Protein AF-A0A5J4QBT3-F1 (afdb_monomer)

Structure (mmCIF, N/CA/C/O backbone):
data_AF-A0A5J4QBT3-F1
#
_entry.id   AF-A0A5J4QBT3-F1
#
loop_
_atom_site.group_PDB
_atom_site.id
_atom_site.type_symbol
_atom_site.label_atom_id
_atom_site.label_alt_id
_atom_site.label_comp_id
_atom_site.label_asym_id
_atom_site.label_entity_id
_atom_site.label_seq_id
_atom_site.pdbx_PDB_ins_code
_atom_site.Cartn_x
_atom_site.Cartn_y
_atom_site.Cartn_z
_atom_site.occupancy
_atom_site.B_iso_or_equiv
_atom_site.auth_seq_id
_atom_site.auth_comp_id
_atom_site.auth_asym_id
_atom_site.auth_atom_id
_atom_site.pdbx_PDB_model_num
ATOM 1 N N . THR A 1 1 ? 3.984 -3.595 5.301 1.00 60.81 1 THR A N 1
ATOM 2 C CA . THR A 1 1 ? 2.558 -3.996 5.267 1.00 60.81 1 THR A CA 1
ATOM 3 C C . THR A 1 1 ? 1.685 -2.791 5.570 1.00 60.81 1 THR A C 1
ATOM 5 O O . THR A 1 1 ? 2.096 -1.963 6.377 1.00 60.81 1 THR A O 1
ATOM 8 N N . LEU A 1 2 ? 0.516 -2.669 4.929 1.00 65.44 2 LEU A N 1
ATOM 9 C CA . LEU A 1 2 ? -0.392 -1.511 5.066 1.00 65.44 2 LEU A CA 1
ATOM 10 C C . LEU A 1 2 ? -1.243 -1.541 6.354 1.00 65.44 2 LEU A C 1
ATOM 12 O O . LEU A 1 2 ? -1.778 -0.518 6.774 1.00 65.44 2 LEU A O 1
ATOM 16 N N . ALA A 1 3 ? -1.312 -2.698 7.013 1.00 70.75 3 ALA A N 1
ATOM 17 C CA . ALA A 1 3 ? -2.003 -2.917 8.278 1.00 70.75 3 ALA A CA 1
ATOM 18 C C . ALA A 1 3 ? -1.089 -3.609 9.306 1.00 70.75 3 ALA A C 1
ATOM 20 O O . ALA A 1 3 ? -0.011 -4.125 8.966 1.00 70.75 3 ALA A O 1
ATOM 21 N N . ASN A 1 4 ? -1.476 -3.556 10.580 1.00 76.12 4 ASN A N 1
ATOM 22 C CA . ASN A 1 4 ? -0.876 -4.358 11.643 1.00 76.12 4 ASN A CA 1
ATOM 23 C C . ASN A 1 4 ? -1.385 -5.813 11.595 1.00 76.12 4 ASN A C 1
ATOM 25 O O . ASN A 1 4 ? -2.171 -6.191 10.731 1.00 76.12 4 ASN A O 1
ATOM 29 N N . ASP A 1 5 ? -0.890 -6.624 12.520 1.00 79.88 5 ASP A N 1
ATOM 30 C CA . ASP A 1 5 ? -1.255 -8.029 12.737 1.00 79.88 5 ASP A CA 1
ATOM 31 C C . ASP A 1 5 ? -2.745 -8.261 13.044 1.00 79.88 5 ASP A C 1
ATOM 33 O O . ASP A 1 5 ? -3.255 -9.352 12.819 1.00 79.88 5 ASP A O 1
ATOM 37 N N . THR A 1 6 ? -3.453 -7.230 13.504 1.00 75.81 6 THR A N 1
ATOM 38 C CA . THR A 1 6 ? -4.904 -7.250 13.757 1.00 75.81 6 THR A CA 1
ATOM 39 C C . THR A 1 6 ? -5.731 -6.682 12.599 1.00 75.81 6 THR A C 1
ATOM 41 O O . THR A 1 6 ? -6.926 -6.448 12.754 1.00 75.81 6 THR A O 1
ATOM 44 N N . GLY A 1 7 ? -5.114 -6.415 11.442 1.00 68.75 7 GLY A N 1
ATOM 45 C CA . GLY A 1 7 ? -5.801 -5.886 10.259 1.00 68.75 7 GLY A CA 1
ATOM 46 C C . GLY A 1 7 ? -6.130 -4.388 10.322 1.00 68.75 7 GLY A C 1
ATOM 47 O O . GLY A 1 7 ? -6.671 -3.836 9.363 1.00 68.75 7 GLY A O 1
ATOM 48 N N . ARG A 1 8 ? -5.755 -3.680 11.398 1.00 73.12 8 ARG A N 1
ATOM 49 C CA . ARG A 1 8 ? -5.911 -2.221 11.482 1.00 73.12 8 ARG A CA 1
ATOM 50 C C . ARG A 1 8 ? -4.893 -1.524 10.595 1.00 73.12 8 ARG A C 1
ATOM 52 O O . ARG A 1 8 ? -3.690 -1.778 10.681 1.00 73.12 8 ARG A O 1
ATOM 59 N N . TRP A 1 9 ? -5.378 -0.599 9.777 1.00 75.12 9 TRP A N 1
ATOM 60 C CA . TRP A 1 9 ? -4.545 0.183 8.872 1.00 75.12 9 TRP A CA 1
ATOM 61 C C . TRP A 1 9 ? -3.526 1.025 9.646 1.00 75.12 9 TRP A C 1
ATOM 63 O O . TRP A 1 9 ? -3.859 1.680 10.632 1.00 75.12 9 TRP A O 1
ATOM 73 N N . LYS A 1 10 ? -2.271 1.022 9.181 1.00 74.38 10 LYS A N 1
ATOM 74 C CA . LYS A 1 10 ? -1.163 1.798 9.772 1.00 74.38 10 LYS A CA 1
ATOM 75 C C . LYS A 1 10 ? -1.131 3.260 9.303 1.00 74.38 10 LYS A C 1
ATOM 77 O O . LYS A 1 10 ? -0.235 4.004 9.698 1.00 74.38 10 LYS A O 1
ATOM 82 N N . GLY A 1 11 ? -2.068 3.653 8.438 1.00 71.25 11 GLY A N 1
ATOM 83 C CA . GLY A 1 11 ? -2.081 4.964 7.801 1.00 71.25 11 GLY A CA 1
ATOM 84 C C . GLY A 1 11 ? -2.305 6.117 8.775 1.00 71.25 11 GLY A C 1
ATOM 85 O O . GLY A 1 11 ? -2.895 5.951 9.840 1.00 71.25 11 GLY A O 1
ATOM 86 N N . LYS A 1 12 ? -1.836 7.305 8.395 1.00 71.50 12 LYS A N 1
ATOM 87 C CA . LYS A 1 12 ? -2.059 8.560 9.128 1.00 71.50 12 LYS A CA 1
ATOM 88 C C . LYS A 1 12 ? -2.719 9.569 8.198 1.00 71.50 12 LYS A C 1
ATOM 90 O O . LYS A 1 12 ? -2.358 9.641 7.027 1.00 71.50 12 LYS A O 1
ATOM 95 N N . GLY A 1 13 ? -3.640 10.3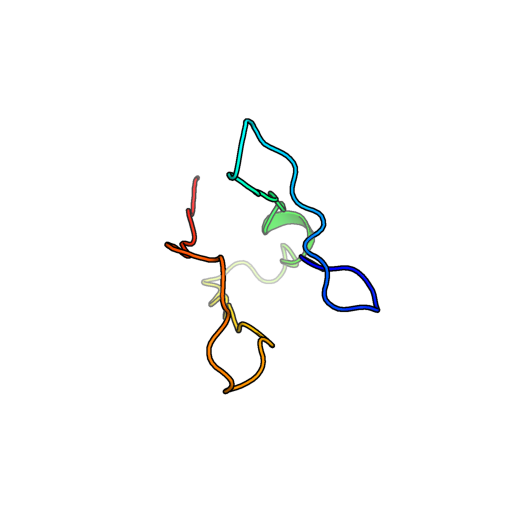71 8.711 1.00 71.12 13 GLY A N 1
ATOM 96 C CA . GLY A 1 13 ? -4.262 11.452 7.955 1.00 71.12 13 GLY A CA 1
ATOM 97 C C . GLY A 1 13 ? -5.204 12.277 8.820 1.00 71.12 13 GLY A C 1
ATOM 98 O O . GLY A 1 13 ? -5.246 12.117 10.040 1.00 71.12 13 GLY A O 1
ATOM 99 N N . LEU A 1 14 ? -5.890 13.224 8.185 1.00 76.44 14 LEU A N 1
ATOM 100 C CA . LEU A 1 14 ? -6.741 14.203 8.852 1.00 76.44 14 LEU A CA 1
ATOM 101 C C . LEU A 1 14 ? -8.202 13.741 8.782 1.00 76.44 14 LEU A C 1
ATOM 103 O O . LEU A 1 14 ? -8.700 13.401 7.709 1.00 76.44 14 LEU A O 1
ATOM 107 N N . GLY A 1 15 ? -8.884 13.712 9.928 1.00 79.88 15 GLY A N 1
ATOM 108 C CA . GLY A 1 15 ? -10.249 13.192 10.022 1.00 79.88 15 GLY A CA 1
ATOM 109 C C . GLY A 1 15 ? -10.314 11.682 9.766 1.00 79.88 15 GLY A C 1
ATOM 110 O O . GLY A 1 15 ? -9.600 10.916 10.404 1.00 79.88 15 GLY A O 1
ATOM 111 N N . GLY A 1 16 ? -11.183 11.262 8.843 1.00 76.31 16 GLY A N 1
ATOM 112 C CA . GLY A 1 16 ? -11.379 9.854 8.467 1.00 76.31 16 GLY A CA 1
ATOM 113 C C . GLY A 1 16 ? -10.441 9.339 7.369 1.00 76.31 16 GLY A C 1
ATOM 114 O O . GLY A 1 16 ? -10.626 8.218 6.902 1.00 76.31 16 GLY A O 1
ATOM 115 N N . LEU A 1 17 ? -9.468 10.139 6.919 1.00 82.31 17 LEU A N 1
ATOM 116 C CA . LEU A 1 17 ? -8.535 9.732 5.871 1.00 82.31 17 LEU A CA 1
ATOM 117 C C . LEU A 1 17 ? -7.346 8.974 6.468 1.00 82.31 17 LEU A C 1
ATOM 119 O O . LEU A 1 17 ? -6.597 9.516 7.280 1.00 82.31 17 LEU A O 1
ATOM 123 N N . PHE A 1 18 ? -7.115 7.755 5.987 1.00 79.00 18 PHE A N 1
ATOM 124 C CA . PHE A 1 18 ? -5.958 6.942 6.350 1.00 79.00 18 PHE A CA 1
ATOM 125 C C . PHE A 1 18 ? -5.140 6.634 5.098 1.00 79.00 18 PHE A C 1
ATOM 127 O O . PHE A 1 18 ? -5.612 5.945 4.199 1.00 79.00 18 PHE A O 1
ATOM 134 N N . GLN A 1 19 ? -3.900 7.123 5.045 1.00 82.44 19 GLN A N 1
ATOM 135 C CA . GLN A 1 19 ? -2.990 6.894 3.918 1.00 82.44 19 GLN A CA 1
ATOM 136 C C . GLN A 1 19 ? -1.639 6.355 4.389 1.00 82.44 19 GLN A C 1
ATOM 138 O O . GLN A 1 19 ? -1.160 6.696 5.473 1.00 82.44 19 GLN A O 1
ATOM 143 N N . THR A 1 20 ? -1.030 5.506 3.565 1.00 80.00 20 THR A N 1
ATOM 144 C CA . THR A 1 20 ? 0.330 4.987 3.752 1.00 80.00 20 THR A CA 1
ATOM 145 C C . THR A 1 20 ? 1.064 5.059 2.422 1.00 80.00 20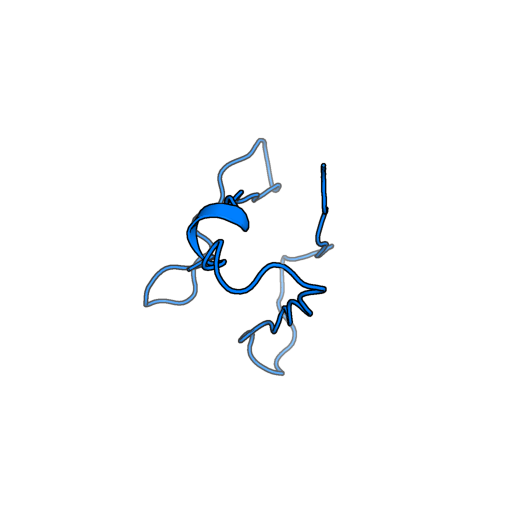 THR A C 1
ATOM 147 O O . THR A 1 20 ? 0.480 4.769 1.382 1.00 80.00 20 THR A O 1
ATOM 150 N N . PHE A 1 21 ? 2.347 5.404 2.474 1.00 81.19 21 PHE A N 1
ATOM 151 C CA . PHE A 1 21 ? 3.233 5.465 1.318 1.00 81.19 21 PHE A CA 1
ATOM 152 C C . PHE A 1 21 ? 4.333 4.422 1.471 1.00 81.19 21 PHE A C 1
ATOM 154 O O . PHE A 1 21 ? 4.773 4.135 2.587 1.00 81.19 21 PHE A O 1
ATOM 161 N N . PHE A 1 22 ?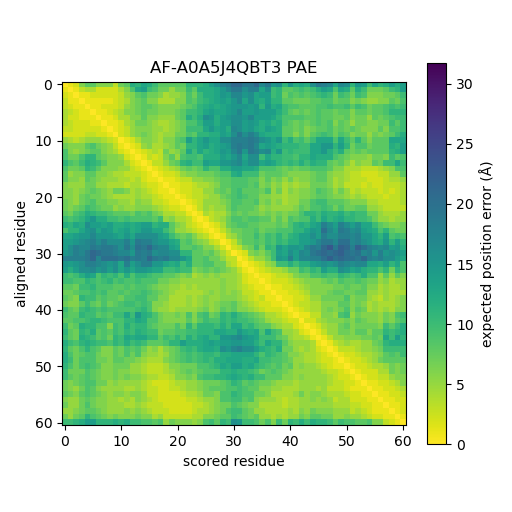 4.778 3.857 0.356 1.00 78.38 22 PHE A N 1
ATOM 162 C CA . PHE A 1 22 ? 5.945 2.988 0.311 1.00 78.38 22 PHE A CA 1
ATOM 163 C C . PHE A 1 22 ? 6.687 3.217 -1.002 1.00 78.38 22 PHE A C 1
ATOM 165 O O . PHE A 1 22 ? 6.065 3.403 -2.048 1.00 78.38 22 PHE A O 1
ATOM 172 N N . ASN A 1 23 ? 8.016 3.202 -0.947 1.00 79.12 23 ASN A N 1
ATOM 173 C CA . ASN A 1 23 ? 8.833 3.331 -2.144 1.00 79.12 23 ASN A CA 1
ATOM 174 C C . ASN A 1 23 ? 8.907 1.978 -2.840 1.00 79.12 23 ASN A C 1
ATOM 176 O O . ASN A 1 23 ? 9.448 1.020 -2.294 1.00 79.12 23 ASN A O 1
ATOM 180 N N . VAL A 1 24 ? 8.408 1.900 -4.071 1.00 74.25 24 VAL A N 1
ATOM 181 C CA . VAL A 1 24 ? 8.490 0.666 -4.867 1.00 74.25 24 VAL A CA 1
ATOM 182 C C . VAL A 1 24 ? 9.955 0.295 -5.148 1.00 74.25 24 VAL A C 1
ATOM 184 O O . VAL A 1 24 ? 10.309 -0.880 -5.149 1.00 74.25 24 VAL A O 1
ATOM 187 N N . ASN A 1 25 ? 10.829 1.297 -5.276 1.00 72.06 25 ASN A N 1
ATOM 188 C CA . ASN A 1 25 ? 12.264 1.125 -5.525 1.00 72.06 25 ASN A CA 1
ATOM 189 C C . ASN A 1 25 ? 12.998 0.360 -4.409 1.00 72.06 25 ASN A C 1
ATOM 191 O O . AS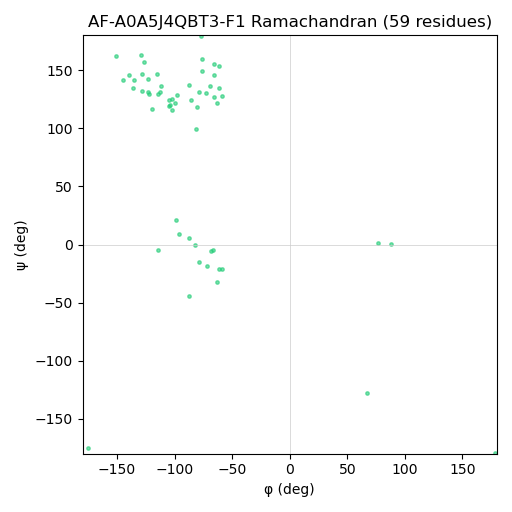N A 1 25 ? 14.063 -0.189 -4.665 1.00 72.06 25 ASN A O 1
ATOM 195 N N . GLU A 1 26 ? 12.449 0.298 -3.190 1.00 67.56 26 GLU A N 1
ATOM 196 C CA . GLU A 1 26 ? 13.019 -0.506 -2.094 1.00 67.56 26 GLU A CA 1
ATOM 197 C C . GLU A 1 26 ? 12.830 -2.018 -2.312 1.00 67.56 26 GLU A C 1
ATOM 199 O O . GLU A 1 26 ? 13.534 -2.820 -1.704 1.00 67.56 26 GLU A O 1
ATOM 204 N N . TYR A 1 27 ? 11.902 -2.415 -3.190 1.00 65.44 27 TYR A N 1
ATOM 205 C CA . TYR A 1 27 ? 11.509 -3.810 -3.420 1.00 65.44 27 TYR A CA 1
ATOM 206 C C . TYR A 1 27 ? 11.868 -4.319 -4.823 1.00 65.44 27 TYR A C 1
ATOM 208 O O . TYR A 1 27 ? 11.679 -5.501 -5.112 1.00 65.44 27 TYR A O 1
ATOM 216 N N . ILE A 1 28 ? 12.385 -3.453 -5.700 1.00 67.12 28 ILE A N 1
ATOM 217 C CA . ILE A 1 28 ? 12.822 -3.818 -7.049 1.00 67.12 28 ILE A CA 1
ATOM 218 C C . ILE A 1 28 ? 14.350 -3.917 -7.051 1.00 67.12 28 ILE A C 1
ATOM 220 O O . ILE A 1 28 ? 15.051 -2.925 -6.857 1.00 67.12 28 ILE A O 1
ATOM 224 N N . SER A 1 29 ? 14.874 -5.121 -7.300 1.00 64.12 29 SER A N 1
ATOM 225 C CA . SER A 1 29 ? 16.289 -5.295 -7.642 1.00 64.12 29 SER A CA 1
ATOM 226 C C . SER A 1 29 ? 16.594 -4.485 -8.899 1.00 64.12 29 SER A C 1
ATOM 228 O O . SER A 1 29 ? 15.937 -4.656 -9.918 1.00 64.12 29 SER A O 1
ATOM 230 N N . GLN A 1 30 ? 17.621 -3.634 -8.860 1.00 65.94 30 GLN A N 1
ATOM 231 C CA . GLN A 1 30 ? 18.064 -2.870 -10.037 1.00 65.94 30 GLN A CA 1
ATOM 232 C C . GLN A 1 30 ? 18.654 -3.770 -11.142 1.00 65.94 30 GLN A C 1
ATOM 234 O O . GLN A 1 30 ? 19.002 -3.285 -12.218 1.00 65.94 30 GLN A O 1
ATOM 239 N N . TYR A 1 31 ? 18.777 -5.077 -10.880 1.00 64.25 31 TYR A N 1
ATOM 240 C CA . TYR A 1 31 ? 19.333 -6.058 -11.796 1.00 64.25 31 TYR A CA 1
ATOM 241 C C . TYR A 1 31 ? 18.391 -7.258 -11.989 1.00 64.25 31 TYR A C 1
ATOM 243 O O . TYR A 1 31 ? 17.963 -7.850 -10.991 1.00 64.25 31 TYR A O 1
ATOM 251 N N . PRO A 1 32 ? 18.130 -7.679 -13.241 1.00 68.81 32 PRO A N 1
ATOM 252 C CA . PRO A 1 32 ? 18.574 -7.072 -14.505 1.00 68.81 32 PRO A CA 1
ATOM 253 C C . PRO A 1 32 ? 17.791 -5.798 -14.882 1.00 68.81 32 PRO A C 1
ATOM 255 O O . PRO A 1 32 ? 16.670 -5.581 -14.441 1.00 68.81 32 PRO A O 1
ATOM 258 N N . ILE A 1 33 ? 18.356 -4.950 -15.741 1.00 73.81 33 ILE A N 1
ATOM 259 C CA . ILE A 1 33 ? 17.625 -3.799 -16.298 1.00 73.81 33 ILE A CA 1
ATOM 260 C C . ILE A 1 33 ? 16.489 -4.327 -17.188 1.00 73.81 33 ILE A C 1
ATOM 262 O O . ILE A 1 33 ? 16.737 -5.130 -18.087 1.00 73.81 33 ILE A O 1
ATOM 266 N N . GLY A 1 34 ? 15.250 -3.886 -16.957 1.00 76.31 34 GLY A N 1
ATOM 267 C CA . GLY A 1 34 ? 14.097 -4.367 -17.717 1.00 76.31 34 GLY A CA 1
ATOM 268 C C . GLY A 1 34 ? 12.763 -3.771 -17.275 1.00 76.31 34 GLY A C 1
ATOM 269 O O . GLY A 1 34 ? 12.703 -2.936 -16.374 1.00 76.31 34 GLY A O 1
ATOM 270 N N . ALA A 1 35 ? 11.687 -4.197 -17.940 1.00 79.06 35 ALA A N 1
ATOM 271 C CA . ALA A 1 35 ? 10.325 -3.852 -17.552 1.00 79.06 35 ALA A CA 1
ATOM 272 C C . ALA A 1 35 ? 9.872 -4.732 -16.380 1.00 79.06 35 ALA A C 1
ATOM 274 O O . ALA A 1 35 ? 9.984 -5.957 -16.436 1.00 79.06 35 ALA A O 1
ATOM 275 N N . TYR A 1 36 ? 9.324 -4.101 -15.344 1.00 75.25 36 TYR A N 1
ATOM 276 C CA . TYR A 1 36 ? 8.808 -4.777 -14.159 1.00 75.25 36 TYR A CA 1
ATOM 277 C C . TYR A 1 36 ? 7.291 -4.651 -14.100 1.00 75.25 36 TYR A C 1
ATOM 279 O O . TYR A 1 36 ? 6.742 -3.573 -14.320 1.00 75.25 36 TYR A O 1
ATOM 287 N N . THR A 1 37 ? 6.620 -5.752 -13.769 1.00 78.44 37 THR A N 1
ATOM 288 C CA . THR A 1 37 ? 5.189 -5.744 -13.452 1.00 78.44 37 THR A CA 1
ATOM 289 C C . THR A 1 37 ? 5.032 -5.810 -11.942 1.00 78.44 37 THR A C 1
ATOM 291 O O . THR A 1 37 ? 5.564 -6.714 -11.301 1.00 78.44 37 THR A O 1
ATOM 294 N N . VAL A 1 38 ? 4.307 -4.849 -11.373 1.00 75.38 38 VAL A N 1
ATOM 295 C CA . VAL A 1 38 ? 3.980 -4.825 -9.945 1.00 75.38 38 VAL A CA 1
ATOM 296 C C . VAL A 1 38 ? 2.523 -5.227 -9.781 1.00 75.38 38 VAL A C 1
ATOM 298 O O . VAL A 1 38 ? 1.633 -4.602 -10.354 1.00 75.38 38 VAL A O 1
ATOM 301 N N . HIS A 1 39 ? 2.283 -6.261 -8.979 1.00 76.94 39 HIS A N 1
ATOM 302 C CA . HIS A 1 39 ? 0.940 -6.695 -8.614 1.00 76.94 39 HIS A CA 1
ATOM 303 C C . HIS A 1 39 ? 0.595 -6.162 -7.227 1.00 76.94 39 HIS A C 1
ATOM 305 O O . HIS A 1 39 ? 1.290 -6.452 -6.254 1.00 76.94 39 HIS A O 1
ATOM 311 N N . VAL A 1 40 ? -0.491 -5.395 -7.135 1.00 74.25 40 VAL A N 1
ATOM 312 C CA . VAL A 1 40 ? -1.046 -4.946 -5.856 1.00 74.25 40 VAL A CA 1
ATOM 313 C C . VAL A 1 40 ? -2.293 -5.768 -5.569 1.00 74.25 40 VAL A C 1
ATOM 315 O O . VAL A 1 40 ? -3.241 -5.752 -6.348 1.00 74.25 40 VAL A O 1
ATOM 318 N N . ILE A 1 41 ? -2.275 -6.500 -4.458 1.00 75.06 41 ILE A N 1
ATOM 319 C CA . ILE A 1 41 ? -3.368 -7.370 -4.022 1.00 75.06 41 ILE A CA 1
ATOM 320 C C . ILE A 1 41 ? -3.791 -6.902 -2.628 1.00 75.06 41 ILE A C 1
ATOM 322 O O . ILE A 1 41 ? -2.937 -6.738 -1.753 1.00 75.06 41 ILE A O 1
ATOM 326 N N . HIS A 1 42 ? -5.088 -6.671 -2.409 1.00 71.25 42 HIS A N 1
ATOM 327 C CA . HIS A 1 42 ? -5.608 -6.426 -1.064 1.00 71.25 42 HIS A CA 1
ATOM 328 C C . HIS A 1 42 ? -5.966 -7.756 -0.396 1.00 71.25 42 HIS A C 1
ATOM 330 O O . HIS A 1 42 ? -6.563 -8.626 -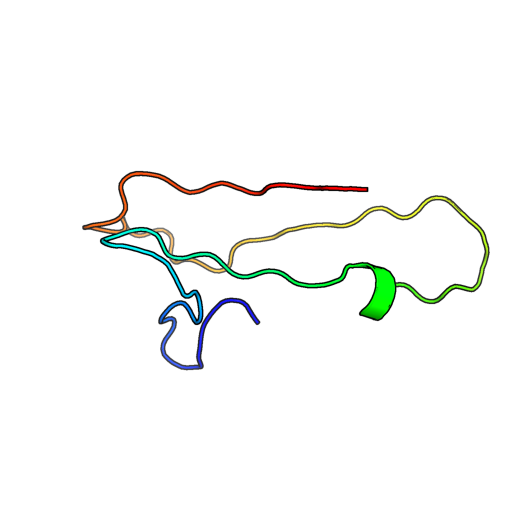1.017 1.00 71.25 42 HIS A O 1
ATOM 336 N N . GLY A 1 43 ? -5.616 -7.901 0.882 1.00 71.75 43 GLY A N 1
ATOM 337 C CA . GLY A 1 43 ? -5.974 -9.067 1.700 1.00 71.75 43 GLY A CA 1
ATOM 338 C C . GLY A 1 43 ? -7.189 -8.831 2.599 1.00 71.75 43 GLY A C 1
ATOM 339 O O . GLY A 1 43 ? -7.294 -9.465 3.640 1.00 71.75 43 GLY A O 1
ATOM 340 N N . MET A 1 44 ? -8.031 -7.844 2.275 1.00 73.94 44 MET A N 1
ATOM 341 C CA . MET A 1 44 ? -9.261 -7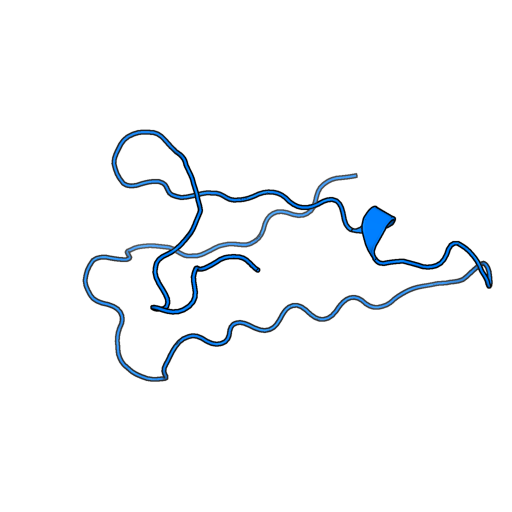.580 3.034 1.00 73.94 44 MET A CA 1
ATOM 342 C C . MET A 1 44 ? -10.238 -8.752 2.894 1.00 73.94 44 MET A C 1
ATOM 344 O O . MET A 1 44 ? -10.280 -9.375 1.837 1.00 73.94 44 MET A O 1
ATOM 348 N N . GLU A 1 45 ? -10.999 -9.031 3.954 1.00 72.75 45 GLU A N 1
ATOM 349 C CA . GLU A 1 45 ? -12.044 -10.058 3.938 1.00 72.75 45 GLU A CA 1
ATOM 350 C C . GLU A 1 45 ? -13.130 -9.743 2.902 1.00 72.75 45 GLU A C 1
ATOM 352 O O . GLU A 1 45 ? -13.404 -8.579 2.613 1.00 72.75 45 GLU A O 1
ATOM 357 N N . ASP A 1 46 ? -13.807 -10.783 2.411 1.00 76.25 46 ASP A N 1
ATOM 358 C CA . ASP A 1 46 ? -14.934 -10.655 1.473 1.00 76.25 46 ASP A CA 1
ATOM 359 C C . ASP A 1 46 ? -16.189 -10.026 2.112 1.00 76.25 46 ASP A C 1
ATOM 361 O O . ASP A 1 46 ? -17.194 -9.778 1.444 1.00 76.25 46 ASP A O 1
ATOM 365 N N . GLN A 1 47 ? -16.159 -9.779 3.423 1.00 80.56 47 GLN A N 1
ATOM 366 C CA . GLN A 1 47 ? -17.248 -9.140 4.149 1.00 80.56 47 GLN A CA 1
ATOM 367 C C . GLN A 1 47 ? -17.287 -7.631 3.890 1.00 80.56 47 GLN A C 1
ATOM 369 O O . GLN A 1 47 ? -16.267 -6.970 3.699 1.00 80.56 47 GLN A O 1
ATOM 374 N N . THR A 1 48 ? -18.488 -7.052 3.935 1.00 78.69 48 THR A N 1
ATOM 375 C CA . THR A 1 48 ? -18.659 -5.605 3.779 1.00 78.69 48 THR A CA 1
ATOM 376 C C . THR A 1 48 ? -17.974 -4.845 4.914 1.00 78.69 48 THR A C 1
ATOM 378 O O . THR A 1 48 ? -18.324 -4.993 6.085 1.00 78.69 48 THR A O 1
ATOM 381 N N . LEU A 1 49 ? -17.035 -3.970 4.556 1.00 74.94 49 LEU A N 1
ATOM 382 C CA . LEU A 1 49 ? -16.318 -3.125 5.506 1.00 74.94 49 LEU A CA 1
ATOM 383 C C . LEU A 1 49 ? -17.160 -1.898 5.872 1.00 74.94 49 LEU A C 1
ATOM 385 O O . LEU A 1 49 ? -17.205 -0.905 5.148 1.00 74.94 49 LEU A O 1
ATOM 389 N N . THR A 1 50 ? -17.834 -1.951 7.018 1.00 78.81 50 THR A N 1
ATOM 390 C CA . THR A 1 50 ? -18.616 -0.817 7.526 1.00 78.81 50 THR A CA 1
ATOM 391 C C . THR A 1 50 ? -17.711 0.329 7.976 1.00 78.81 50 THR A C 1
ATOM 393 O O . THR A 1 50 ? -16.733 0.103 8.688 1.00 78.81 50 THR A O 1
ATOM 396 N N . GLY A 1 51 ? -18.065 1.568 7.626 1.00 78.25 51 GLY A N 1
ATOM 397 C CA . GLY A 1 51 ? -17.313 2.767 8.023 1.00 78.25 51 GLY A CA 1
ATOM 398 C C . GLY A 1 51 ? -16.182 3.162 7.068 1.00 78.25 51 GLY A C 1
ATOM 399 O O . GLY A 1 51 ? -15.523 4.171 7.309 1.00 78.25 51 GLY A O 1
ATOM 400 N N . ILE A 1 52 ? -15.985 2.413 5.978 1.00 78.69 52 ILE A N 1
ATOM 401 C CA . ILE A 1 52 ? -15.123 2.798 4.858 1.00 78.69 52 ILE A CA 1
ATOM 402 C C . ILE A 1 52 ? -16.021 3.240 3.703 1.00 78.69 52 ILE A C 1
ATOM 404 O O . ILE A 1 52 ? -16.841 2.459 3.233 1.00 78.69 52 ILE A O 1
ATOM 408 N N . ASN A 1 53 ? -15.870 4.488 3.257 1.00 83.00 53 ASN A N 1
ATOM 409 C CA . ASN A 1 53 ? -16.591 4.994 2.084 1.00 83.00 53 ASN A CA 1
ATOM 410 C C . ASN A 1 53 ? -15.828 4.704 0.788 1.00 83.00 53 ASN A C 1
ATOM 412 O O . ASN A 1 53 ? -16.420 4.230 -0.175 1.00 83.00 53 ASN A O 1
ATOM 416 N N . ASP A 1 54 ? -14.512 4.944 0.786 1.00 83.12 54 ASP A N 1
ATOM 417 C CA . ASP A 1 54 ? -13.686 4.916 -0.420 1.00 83.12 54 ASP A CA 1
ATOM 418 C C . ASP A 1 54 ? -12.326 4.257 -0.163 1.00 83.12 54 ASP A C 1
ATOM 420 O O . ASP A 1 54 ? -11.726 4.414 0.904 1.00 83.12 54 ASP A O 1
ATOM 424 N N . VAL A 1 55 ? -11.814 3.553 -1.176 1.00 81.31 55 VAL A N 1
ATOM 425 C CA . VAL A 1 55 ? -10.472 2.956 -1.196 1.00 81.31 55 VAL A CA 1
ATOM 426 C C . VAL A 1 55 ? -9.838 3.227 -2.557 1.00 81.31 55 VAL A C 1
ATOM 428 O O . VAL A 1 55 ? -10.472 3.035 -3.592 1.00 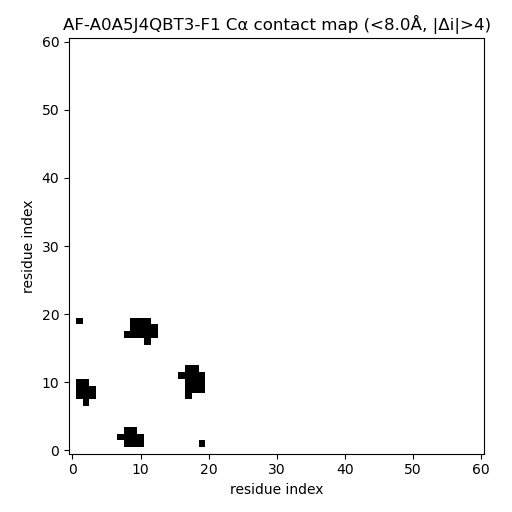81.31 55 VAL A O 1
ATOM 431 N N . GLY A 1 56 ? -8.575 3.656 -2.572 1.00 83.38 56 GLY A N 1
ATOM 432 C CA . GLY A 1 56 ? -7.857 3.967 -3.805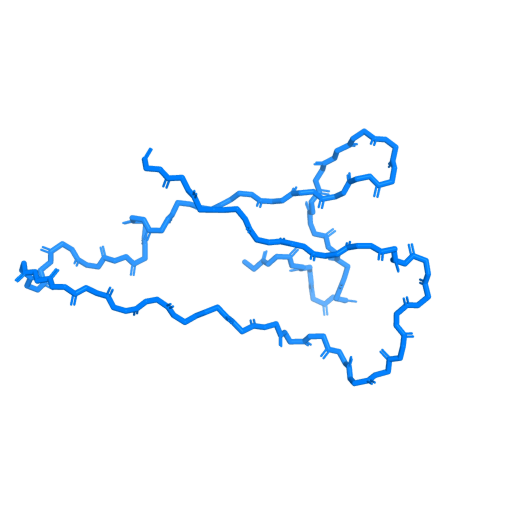 1.00 83.38 56 GLY A CA 1
ATOM 433 C C . GLY A 1 56 ? -6.354 3.746 -3.691 1.00 83.38 56 GLY A C 1
ATOM 434 O O . GLY A 1 56 ? -5.797 3.670 -2.596 1.00 83.38 56 GLY A O 1
ATOM 435 N N . ILE A 1 57 ? -5.697 3.649 -4.846 1.00 84.12 57 ILE A N 1
ATOM 436 C CA . ILE A 1 57 ? -4.243 3.531 -4.975 1.00 84.12 57 ILE A CA 1
ATOM 437 C C . ILE A 1 57 ? -3.765 4.682 -5.859 1.00 84.12 57 ILE A C 1
ATOM 439 O O . ILE A 1 57 ? -4.308 4.905 -6.940 1.00 84.12 57 ILE A O 1
ATOM 443 N N . ARG A 1 58 ? -2.734 5.400 -5.407 1.00 86.00 58 ARG A N 1
ATOM 444 C CA . ARG A 1 58 ? -2.056 6.445 -6.180 1.00 86.00 58 ARG A CA 1
ATOM 445 C C . ARG A 1 58 ? -0.641 5.986 -6.506 1.00 86.00 58 ARG A C 1
ATOM 447 O O . ARG A 1 58 ? 0.075 5.536 -5.617 1.00 86.00 58 ARG A O 1
ATOM 454 N N . ILE A 1 59 ? -0.258 6.115 -7.772 1.00 83.19 59 ILE A N 1
ATOM 455 C CA . ILE A 1 59 ? 1.088 5.813 -8.266 1.00 83.19 59 ILE A CA 1
ATOM 456 C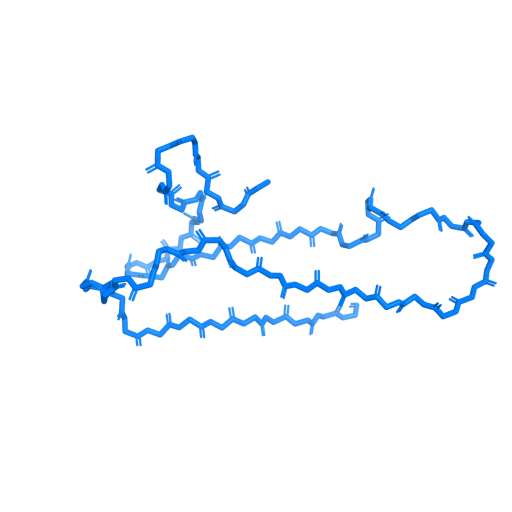 C . ILE A 1 59 ? 1.708 7.126 -8.735 1.00 83.19 59 ILE A C 1
ATOM 458 O O . ILE A 1 59 ? 1.080 7.872 -9.485 1.00 83.19 59 ILE A O 1
ATOM 462 N N . GLU A 1 60 ? 2.924 7.402 -8.277 1.00 82.75 60 GLU A N 1
ATOM 463 C CA . GLU A 1 60 ? 3.685 8.609 -8.612 1.00 82.75 60 GLU A CA 1
ATOM 464 C C . GLU A 1 60 ? 5.070 8.233 -9.153 1.00 82.75 60 GLU A C 1
ATOM 466 O O . GLU A 1 60 ? 5.543 7.121 -8.909 1.00 82.75 60 GLU A O 1
ATOM 471 N N . LYS A 1 61 ? 5.680 9.145 -9.922 1.00 73.25 61 LYS A N 1
ATOM 472 C CA . LYS A 1 61 ? 7.012 8.984 -10.524 1.00 73.25 61 LYS A CA 1
ATOM 473 C C . LYS A 1 61 ? 8.103 9.532 -9.613 1.00 73.25 61 LYS A C 1
ATOM 475 O O . LYS A 1 61 ? 7.886 10.634 -9.068 1.00 73.25 61 LYS A O 1
#

Mean predicted aligned error: 7.86 Å

Radius of gyration: 14.65 Å; Cα contacts (8 Å, |Δi|>4): 23; chains: 1; bounding box: 38×25×32 Å

InterPro domains:
  IPR020018 Gliding motility-associated lipoprotein, GldH [PF14109] (1-59)

Organism: NCBI:txid433724

Foldseek 3Di:
DQADPVRHGPADDDDLDGDDDDDVVVVDDPPPPDDDDDDDDDPDDPDDDPPDDDDDDDDDD

Secondary structure (DSSP, 8-state):
--B-TTS-B--B-STT--B----GGGTS-S-S-S-----------SS--TT----------

Sequence (61 aa):
TLANDTGRWKGKGLGGLFQTFFNVNEYISQYPIGAYTVHVIHGMEDQTLTGINDVGIRIEK

Solvent-accessible surface area (backbone atoms only — not comparable to full-atom values): 4694 Å² total; per-residue (Å²): 126,71,40,50,99,83,68,50,67,70,36,61,61,73,87,93,45,69,48,80,87,79,67,67,74,82,76,50,68,82,68,74,86,75,92,80,87,84,86,87,78,83,88,72,71,96,64,85,65,82,94,61,92,81,86,88,85,89,86,83,136

pLDDT: mean 75.4, std 5.66, range [60.81, 86.0]